Protein AF-W1Y2I9-F1 (afdb_monomer)

Nearest PDB structures (foldseek):
  1xr4-assembly1_B  TM=9.922E-01  e=1.100E-13  Salmonella enterica subsp. enterica serovar Typhimurium str. LT2
  2hj0-assembly1_B  TM=9.883E-01  e=3.260E-12  Streptococcus mutans UA159
  3huu-assembly2_C  TM=4.587E-01  e=8.176E-01  Staphylococcus haemolyticus JCSC1435
  3huu-assembly2_D  TM=5.062E-01  e=1.302E+00  Staphylococcus haemolyticus JCSC1435
  3huu-assembly1_A  TM=3.662E-01  e=9.979E-01  Staphylococcus haemolyticus JCSC1435

Sequence (123 aa):
NAKQVVMLPEELLPYPHNPASIEQDQVDLIVKVDRVGDAAKIGAGATRMTTNPRELLIARSAADVIVNSGYFKEGFSMQTGTGGASLAVTRFLEDKMRSRDIRADFALGGITATMVDLHEKGL

Structure (mmCIF, N/CA/C/O backbone):
data_AF-W1Y2I9-F1
#
_entry.id   AF-W1Y2I9-F1
#
loop_
_atom_site.group_PDB
_atom_site.id
_atom_site.type_symbol
_atom_site.label_atom_id
_atom_site.label_alt_id
_atom_site.label_comp_id
_atom_site.label_asym_id
_atom_site.label_entity_id
_atom_site.label_seq_id
_atom_site.pdbx_PDB_ins_code
_atom_site.Cartn_x
_atom_site.Cartn_y
_atom_site.Cartn_z
_atom_site.occupancy
_atom_site.B_iso_or_equiv
_atom_site.auth_seq_id
_atom_site.auth_comp_id
_atom_site.auth_asym_id
_atom_site.auth_atom_id
_atom_site.pdbx_PDB_model_num
ATOM 1 N N . ASN A 1 1 ? -3.065 3.072 -23.798 1.00 80.62 1 ASN A N 1
ATOM 2 C CA . ASN A 1 1 ? -1.921 2.139 -23.697 1.00 80.62 1 ASN A CA 1
ATOM 3 C C . ASN A 1 1 ? -0.852 2.508 -24.705 1.00 80.62 1 ASN A C 1
ATOM 5 O O . ASN A 1 1 ? -1.164 3.199 -25.673 1.00 80.62 1 ASN A O 1
ATOM 9 N N . ALA A 1 2 ? 0.397 2.134 -24.426 1.00 96.81 2 ALA A N 1
ATOM 10 C CA . ALA A 1 2 ? 1.533 2.438 -25.290 1.00 96.81 2 ALA A CA 1
ATOM 11 C C . ALA A 1 2 ? 1.395 1.737 -26.652 1.00 96.81 2 ALA A C 1
ATOM 13 O O . ALA A 1 2 ? 0.781 0.678 -26.742 1.00 96.81 2 ALA A O 1
ATOM 14 N N . LYS A 1 3 ? 1.947 2.348 -27.707 1.00 97.81 3 LYS A N 1
ATOM 15 C CA . LYS A 1 3 ? 2.023 1.736 -29.048 1.00 97.81 3 LYS A CA 1
ATOM 16 C C . LYS A 1 3 ? 3.196 0.768 -29.188 1.00 97.81 3 LYS A C 1
ATOM 18 O O . LYS A 1 3 ? 3.182 -0.053 -30.091 1.00 97.81 3 LYS A O 1
ATOM 23 N N . GLN A 1 4 ? 4.207 0.950 -28.345 1.00 98.19 4 GLN A N 1
ATOM 24 C CA . GLN A 1 4 ? 5.408 0.141 -28.280 1.00 98.19 4 GLN A CA 1
ATOM 25 C C . GLN A 1 4 ? 5.912 0.150 -26.831 1.00 98.19 4 GLN A C 1
ATOM 27 O O . GLN A 1 4 ? 5.898 1.206 -26.188 1.0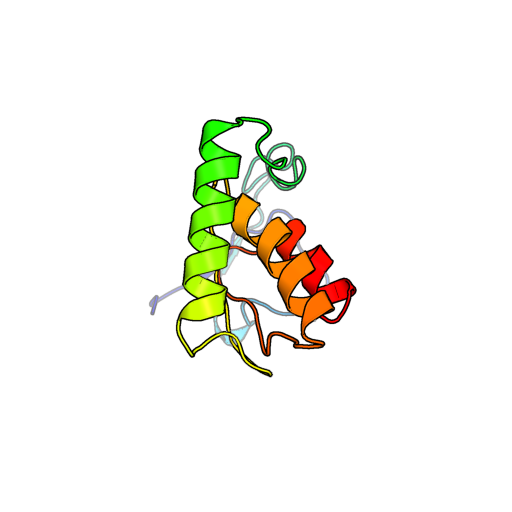0 98.19 4 GLN A O 1
ATOM 32 N N . VAL A 1 5 ? 6.348 -0.997 -26.325 1.00 98.56 5 VAL A N 1
ATOM 33 C CA . VAL A 1 5 ? 6.828 -1.206 -24.958 1.00 98.56 5 VAL A CA 1
ATOM 34 C C . VAL A 1 5 ? 8.271 -1.697 -24.994 1.00 98.56 5 VAL A C 1
ATOM 36 O O . VAL A 1 5 ? 8.588 -2.730 -25.583 1.00 98.56 5 VAL A O 1
ATOM 39 N N . VAL A 1 6 ? 9.153 -0.942 -24.340 1.00 98.31 6 VAL A N 1
ATOM 40 C CA . VAL A 1 6 ? 10.572 -1.279 -24.181 1.00 98.31 6 VAL A CA 1
ATOM 41 C C . VAL A 1 6 ? 10.838 -1.573 -22.709 1.00 98.31 6 VAL A C 1
ATOM 43 O O . VAL A 1 6 ? 10.647 -0.700 -21.864 1.00 98.31 6 VAL A O 1
ATOM 46 N N . MET A 1 7 ? 11.280 -2.791 -22.402 1.00 97.94 7 MET A N 1
ATOM 47 C CA . MET A 1 7 ? 11.648 -3.214 -21.052 1.00 97.94 7 MET A CA 1
ATOM 48 C C . MET A 1 7 ? 13.155 -3.056 -20.836 1.00 97.94 7 MET A C 1
ATOM 50 O O . MET A 1 7 ? 13.963 -3.495 -21.656 1.00 97.94 7 MET A O 1
ATOM 54 N N . LEU A 1 8 ? 13.531 -2.451 -19.709 1.00 98.12 8 LEU A N 1
ATOM 55 C CA . LEU A 1 8 ? 14.921 -2.201 -19.328 1.00 98.12 8 LEU A CA 1
ATOM 56 C C . LEU A 1 8 ? 15.259 -2.974 -18.044 1.00 98.12 8 LEU A C 1
ATOM 58 O O . LEU A 1 8 ? 15.185 -2.383 -16.971 1.00 98.12 8 LEU A O 1
ATOM 62 N N . PRO A 1 9 ? 15.544 -4.287 -18.092 1.00 96.50 9 PRO A N 1
ATOM 63 C CA . PRO A 1 9 ? 15.875 -5.043 -16.888 1.00 96.50 9 PRO A CA 1
ATOM 64 C C . PRO A 1 9 ? 17.362 -4.923 -16.508 1.00 96.50 9 PRO A C 1
ATOM 66 O O . PRO A 1 9 ? 18.226 -4.794 -17.376 1.00 96.50 9 PRO A O 1
ATOM 69 N N . GLU A 1 10 ? 17.672 -5.042 -15.212 1.00 96.88 10 GLU A N 1
ATOM 70 C CA . GLU A 1 10 ? 19.058 -5.230 -14.733 1.00 96.88 10 GLU A CA 1
ATOM 71 C C . GLU A 1 10 ? 19.555 -6.672 -14.961 1.00 96.88 10 GLU A C 1
ATOM 73 O O . GLU A 1 10 ? 20.744 -6.915 -15.175 1.00 96.88 10 GLU A O 1
ATOM 78 N N . GLU A 1 11 ? 18.641 -7.646 -14.969 1.00 95.06 11 GLU A N 1
ATOM 79 C CA . GLU A 1 11 ? 18.936 -9.075 -15.084 1.00 95.06 11 GLU A CA 1
ATOM 80 C C . GLU A 1 11 ? 18.027 -9.755 -16.119 1.00 95.06 11 GLU A C 1
ATOM 82 O O . GLU A 1 11 ? 16.845 -9.443 -16.235 1.00 95.06 11 GLU A O 1
ATOM 87 N N . LEU A 1 12 ? 18.586 -10.704 -16.876 1.00 94.75 12 LEU A N 1
ATOM 88 C CA . LEU A 1 12 ? 17.833 -11.554 -17.798 1.00 94.75 12 LEU A CA 1
ATOM 89 C C . LEU A 1 12 ? 17.766 -12.967 -17.217 1.00 94.75 12 LEU A C 1
ATOM 91 O O . LEU A 1 12 ? 18.805 -13.595 -17.015 1.00 94.75 12 LEU A O 1
ATOM 95 N N . LEU A 1 13 ? 16.551 -13.457 -16.977 1.00 94.25 13 LEU A N 1
ATOM 96 C CA . LEU A 1 13 ? 16.294 -14.797 -16.449 1.00 94.25 13 LEU A CA 1
ATOM 97 C C . LEU A 1 13 ? 15.916 -15.784 -17.571 1.00 94.25 13 LEU A C 1
ATOM 99 O O . LEU A 1 13 ? 15.480 -15.354 -18.644 1.00 94.25 13 LEU A O 1
ATOM 103 N N . PRO A 1 14 ? 16.068 -17.105 -17.352 1.00 95.75 14 PRO A N 1
ATOM 104 C CA . PRO A 1 14 ? 15.647 -18.116 -18.317 1.00 95.75 14 PRO A CA 1
ATOM 105 C C . PRO A 1 14 ? 14.148 -18.064 -18.625 1.00 95.75 14 PRO A C 1
ATOM 107 O O . PRO A 1 14 ? 13.324 -17.744 -17.769 1.00 95.75 14 PRO A O 1
ATOM 110 N N . TYR A 1 15 ? 13.795 -18.446 -19.850 1.00 96.00 15 TYR A N 1
ATOM 111 C CA . TYR A 1 15 ? 12.407 -18.595 -20.271 1.00 96.00 15 TYR A CA 1
ATOM 112 C C . TYR A 1 15 ? 11.825 -19.952 -19.822 1.00 96.00 15 TYR A C 1
ATOM 114 O O . TYR A 1 15 ? 12.507 -20.967 -19.994 1.00 96.00 15 TYR A O 1
ATOM 122 N N . PRO A 1 16 ? 10.564 -20.013 -19.346 1.00 95.06 16 PRO A N 1
ATOM 123 C CA . PRO A 1 16 ? 9.653 -18.895 -19.072 1.00 95.06 16 PRO A CA 1
ATOM 124 C C . PRO A 1 16 ? 9.860 -18.285 -17.673 1.00 95.06 16 PRO A C 1
ATOM 126 O O . PRO A 1 16 ? 10.065 -19.005 -16.695 1.00 95.06 16 PRO A O 1
ATOM 129 N N . HIS A 1 17 ? 9.739 -16.958 -17.561 1.00 93.31 17 HIS A N 1
ATOM 130 C CA . HIS A 1 17 ? 9.757 -16.266 -16.269 1.00 93.31 17 HIS A CA 1
ATOM 131 C C . HIS A 1 17 ? 8.355 -16.243 -15.639 1.00 93.31 17 HIS A C 1
ATOM 133 O O . HIS A 1 17 ? 7.387 -15.873 -16.301 1.00 93.31 17 HIS A O 1
ATOM 139 N N . ASN A 1 18 ? 8.247 -16.635 -14.365 1.00 93.19 18 ASN A N 1
ATOM 140 C CA . ASN A 1 18 ? 6.994 -16.666 -13.611 1.00 93.19 18 ASN A CA 1
ATOM 141 C C . ASN A 1 18 ? 7.246 -16.300 -12.133 1.00 93.19 18 ASN A C 1
ATOM 143 O O . ASN A 1 18 ? 8.182 -16.853 -11.547 1.00 93.19 18 ASN A O 1
ATOM 147 N N . PRO A 1 19 ? 6.419 -15.444 -11.501 1.00 94.81 19 PRO A N 1
ATOM 148 C CA . PRO A 1 19 ? 5.253 -14.738 -12.055 1.00 94.81 19 PRO A CA 1
ATOM 149 C C . PRO A 1 19 ? 5.619 -13.625 -13.049 1.00 94.81 19 PRO A C 1
ATOM 151 O O . PRO A 1 19 ? 6.616 -12.931 -12.869 1.00 94.81 19 PRO A O 1
ATOM 154 N N . ALA A 1 20 ? 4.796 -13.440 -14.087 1.00 95.56 20 ALA A N 1
ATOM 155 C CA . ALA A 1 20 ? 4.978 -12.397 -15.098 1.00 95.56 20 ALA A CA 1
ATOM 156 C C . ALA A 1 20 ? 4.073 -11.185 -14.812 1.00 95.56 20 ALA A C 1
ATOM 158 O O . ALA A 1 20 ? 2.905 -11.172 -15.185 1.00 95.56 20 ALA A O 1
ATOM 159 N N . SER A 1 21 ? 4.613 -10.152 -14.153 1.00 96.88 21 SER A N 1
ATOM 160 C CA . SER A 1 21 ? 3.872 -8.900 -13.893 1.00 96.88 21 SER A CA 1
ATOM 161 C C . SER A 1 21 ? 3.614 -8.069 -15.157 1.00 96.88 21 SER A C 1
ATOM 163 O O . SER A 1 21 ? 2.684 -7.268 -15.189 1.00 96.88 21 SER A O 1
ATOM 165 N N . ILE A 1 22 ? 4.471 -8.223 -16.171 1.00 96.75 22 ILE A N 1
ATOM 166 C CA . ILE A 1 22 ? 4.301 -7.697 -17.530 1.00 96.75 22 ILE A CA 1
ATOM 167 C C . ILE A 1 22 ? 4.488 -8.898 -18.457 1.00 96.75 22 ILE A C 1
ATOM 169 O O . ILE A 1 22 ? 5.541 -9.539 -18.418 1.00 96.75 22 ILE A O 1
ATOM 173 N N . GLU A 1 23 ? 3.460 -9.233 -19.230 1.00 96.50 23 GLU A N 1
ATOM 174 C CA . GLU A 1 23 ? 3.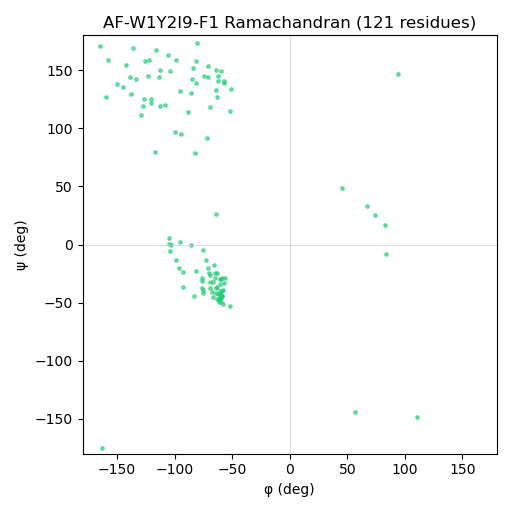417 -10.462 -20.024 1.00 96.50 23 GLU A CA 1
ATOM 175 C C . GLU A 1 23 ? 4.188 -10.332 -21.349 1.00 96.50 23 GLU A C 1
ATOM 177 O O . GLU A 1 23 ? 4.434 -9.236 -21.858 1.00 96.50 23 GLU A O 1
ATOM 182 N N . GLN A 1 24 ? 4.600 -11.472 -21.914 1.00 96.75 24 GLN A N 1
ATOM 183 C CA . GLN A 1 24 ? 5.444 -11.522 -23.117 1.00 96.75 24 GLN A CA 1
ATOM 184 C C . GLN A 1 24 ? 4.782 -10.914 -24.367 1.00 96.75 24 GLN A C 1
ATOM 186 O O . GLN A 1 24 ? 5.480 -10.487 -25.279 1.00 96.75 24 GLN A O 1
ATOM 191 N N . ASP A 1 25 ? 3.451 -10.882 -24.423 1.00 97.19 25 ASP A N 1
ATOM 192 C CA . ASP A 1 25 ? 2.654 -10.310 -25.513 1.00 97.19 25 ASP A CA 1
ATOM 193 C C . ASP A 1 25 ? 2.425 -8.794 -25.357 1.00 97.19 25 ASP A C 1
ATOM 195 O O . ASP A 1 25 ? 1.813 -8.163 -26.219 1.00 97.19 25 ASP A O 1
ATOM 199 N N . GLN A 1 26 ? 2.951 -8.196 -24.282 1.00 97.81 26 GLN A N 1
ATOM 200 C CA . GLN A 1 26 ? 2.898 -6.760 -24.009 1.00 97.81 26 GLN A CA 1
ATOM 201 C C . GLN A 1 26 ? 4.227 -6.041 -24.277 1.00 97.81 26 GLN A C 1
ATOM 203 O O . GLN A 1 26 ? 4.272 -4.823 -24.121 1.00 97.81 26 GLN A O 1
ATOM 208 N N . VAL A 1 27 ? 5.308 -6.755 -24.617 1.00 97.88 27 VAL A N 1
ATOM 209 C CA . VAL A 1 27 ? 6.675 -6.210 -24.720 1.00 97.88 27 VAL A CA 1
ATOM 210 C C . VAL A 1 27 ? 7.231 -6.386 -26.133 1.00 97.88 27 VAL A C 1
ATOM 212 O O . VAL A 1 27 ? 7.319 -7.504 -26.628 1.00 97.88 27 VAL A O 1
ATOM 215 N N . ASP A 1 28 ? 7.683 -5.294 -26.757 1.00 98.50 28 ASP A N 1
ATOM 216 C CA . ASP A 1 28 ? 8.266 -5.323 -28.107 1.00 98.50 28 ASP A CA 1
ATOM 217 C C . ASP A 1 28 ? 9.793 -5.472 -28.093 1.00 98.50 28 ASP A C 1
ATOM 219 O O . ASP A 1 28 ? 10.369 -6.114 -28.969 1.00 98.50 28 ASP A O 1
ATOM 223 N N . LEU A 1 29 ? 10.473 -4.846 -27.123 1.00 98.38 29 LEU A N 1
ATOM 224 C CA . LEU A 1 29 ? 11.937 -4.822 -27.026 1.00 98.38 29 LEU A CA 1
ATOM 225 C C . LEU A 1 29 ? 12.401 -4.995 -25.576 1.00 98.38 29 LEU A C 1
ATOM 227 O O . LEU A 1 29 ? 11.804 -4.436 -24.657 1.00 98.38 29 LEU A O 1
ATOM 231 N N . ILE A 1 30 ? 13.519 -5.699 -25.383 1.00 97.94 30 ILE A N 1
ATOM 232 C CA . ILE A 1 30 ? 14.178 -5.875 -24.083 1.00 97.94 30 ILE A CA 1
ATOM 233 C C . ILE A 1 30 ? 15.641 -5.449 -24.219 1.00 97.94 30 ILE A C 1
ATOM 235 O O . ILE A 1 30 ? 16.360 -5.965 -25.075 1.00 97.94 30 ILE A O 1
ATOM 239 N N . VAL A 1 31 ? 16.095 -4.522 -23.373 1.00 98.19 31 VAL A N 1
ATOM 240 C CA . VAL A 1 31 ? 17.485 -4.041 -23.359 1.00 98.19 31 VAL A CA 1
ATOM 241 C C . VAL A 1 31 ? 18.029 -4.114 -21.941 1.00 98.19 31 VAL A C 1
ATOM 243 O O . VAL A 1 31 ? 17.601 -3.359 -21.072 1.00 98.19 31 VAL A O 1
ATOM 246 N N . LYS A 1 32 ? 18.988 -5.013 -21.704 1.00 97.88 32 LYS A N 1
ATOM 247 C CA . LYS A 1 32 ? 19.654 -5.120 -20.402 1.00 97.88 32 LYS A CA 1
ATOM 248 C C . LYS A 1 32 ? 20.442 -3.839 -20.104 1.00 97.88 32 LYS A C 1
ATOM 250 O O . LYS A 1 32 ? 21.198 -3.375 -20.957 1.00 97.88 32 LYS A O 1
ATOM 255 N N .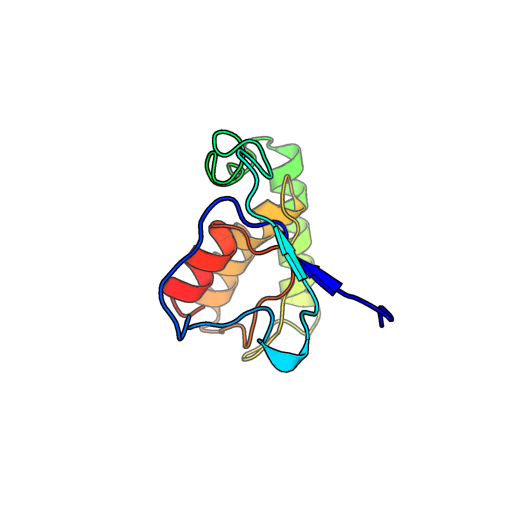 VAL A 1 33 ? 20.290 -3.307 -18.896 1.00 98.06 33 VAL A N 1
ATOM 256 C CA . VAL A 1 33 ? 21.036 -2.144 -18.389 1.00 98.06 33 VAL A CA 1
ATOM 257 C C . VAL A 1 33 ? 21.784 -2.508 -17.109 1.00 98.06 33 VAL A C 1
ATOM 259 O O . VAL A 1 33 ? 21.416 -3.460 -16.433 1.00 98.06 33 VAL A O 1
ATOM 262 N N . ASP A 1 34 ? 22.821 -1.750 -16.751 1.00 96.62 34 ASP A N 1
ATOM 263 C CA . ASP A 1 34 ? 23.595 -2.034 -15.531 1.00 96.62 34 ASP A CA 1
ATOM 264 C C . ASP A 1 34 ? 22.798 -1.759 -14.249 1.00 96.62 34 ASP A C 1
ATOM 266 O O . ASP A 1 34 ? 23.023 -2.402 -13.227 1.00 96.62 34 ASP A O 1
ATOM 270 N N . ARG A 1 35 ? 21.903 -0.760 -14.285 1.00 95.38 35 ARG A N 1
ATOM 271 C CA . ARG A 1 35 ? 21.133 -0.315 -13.121 1.00 95.38 35 ARG A CA 1
ATOM 272 C C . ARG A 1 35 ? 19.876 0.462 -13.525 1.00 95.38 35 ARG A C 1
ATOM 274 O O . ARG A 1 35 ? 19.980 1.468 -14.226 1.00 95.38 35 ARG A O 1
ATOM 281 N N . VAL A 1 36 ? 18.710 0.057 -13.029 1.00 95.56 36 VAL A N 1
ATOM 282 C CA . VAL A 1 36 ? 17.421 0.761 -13.145 1.00 95.56 36 VAL A CA 1
ATOM 283 C C . VAL A 1 36 ? 17.154 1.690 -11.962 1.00 95.56 36 VAL A C 1
ATOM 285 O O . VAL A 1 36 ? 16.404 2.654 -12.100 1.00 95.56 36 VAL A O 1
ATOM 288 N N . GLY A 1 37 ? 17.771 1.440 -10.801 1.00 93.56 37 GLY A N 1
ATOM 289 C CA . GLY A 1 37 ? 17.543 2.236 -9.593 1.00 93.56 37 GLY A CA 1
ATOM 290 C C . GLY A 1 37 ? 18.606 2.070 -8.507 1.00 93.56 37 GLY A C 1
ATOM 291 O O . GLY A 1 37 ? 19.623 1.417 -8.687 1.00 93.56 37 GLY A O 1
ATOM 292 N N . ASP A 1 38 ? 18.397 2.697 -7.351 1.00 92.00 38 ASP A N 1
ATOM 293 C CA . ASP A 1 38 ? 19.297 2.557 -6.200 1.00 92.00 38 ASP A CA 1
ATOM 294 C C . ASP A 1 38 ? 18.787 1.455 -5.263 1.00 92.00 38 ASP A C 1
ATOM 296 O O . ASP A 1 38 ? 17.942 1.707 -4.401 1.00 92.00 38 ASP A O 1
ATOM 300 N N . ALA A 1 39 ? 19.302 0.234 -5.433 1.00 87.69 39 ALA A N 1
ATOM 301 C CA . ALA A 1 39 ? 18.907 -0.926 -4.634 1.00 87.69 39 ALA A CA 1
ATOM 302 C C . ALA A 1 39 ? 19.083 -0.706 -3.120 1.00 87.69 39 ALA A C 1
ATOM 304 O O . ALA A 1 39 ? 18.309 -1.244 -2.340 1.00 87.69 39 ALA A O 1
ATOM 305 N N . ALA A 1 40 ? 20.029 0.137 -2.683 1.00 88.25 40 ALA A N 1
ATOM 306 C CA . ALA A 1 40 ? 20.222 0.424 -1.260 1.00 88.25 40 ALA A CA 1
ATOM 307 C C . ALA A 1 40 ? 19.092 1.282 -0.660 1.00 88.25 40 ALA A C 1
ATOM 309 O O . ALA A 1 40 ? 18.912 1.299 0.557 1.00 88.25 40 ALA A O 1
ATOM 310 N N . LYS A 1 41 ? 18.327 2.000 -1.495 1.00 87.00 41 LYS A N 1
ATOM 311 C CA . LYS A 1 41 ? 17.154 2.791 -1.081 1.00 87.00 41 LYS A CA 1
ATOM 312 C C . LYS A 1 41 ? 15.837 2.038 -1.254 1.00 87.00 41 LYS A C 1
ATOM 314 O O . LYS A 1 41 ? 14.845 2.403 -0.625 1.00 87.00 41 LYS A O 1
ATOM 319 N N . ILE A 1 42 ? 15.816 0.999 -2.085 1.00 84.00 42 ILE A N 1
ATOM 320 C CA . ILE A 1 42 ? 14.655 0.136 -2.298 1.00 84.00 42 ILE A CA 1
ATOM 321 C C . ILE A 1 42 ? 14.697 -0.992 -1.266 1.00 84.00 42 ILE A C 1
ATOM 323 O O . ILE A 1 42 ? 15.599 -1.817 -1.261 1.00 84.00 42 ILE A O 1
ATOM 327 N N . GLY A 1 43 ? 13.728 -1.010 -0.350 1.00 65.38 43 GLY A N 1
ATOM 328 C CA . GLY A 1 43 ? 13.713 -1.983 0.746 1.00 65.38 43 GLY A CA 1
ATOM 329 C C . GLY A 1 43 ? 14.581 -1.596 1.949 1.00 65.38 43 GLY A C 1
ATOM 330 O O . GLY A 1 43 ? 14.829 -2.448 2.797 1.00 65.38 43 GLY A O 1
ATOM 331 N N . ALA A 1 44 ? 14.983 -0.322 2.075 1.00 62.06 44 ALA A N 1
ATOM 332 C CA . ALA A 1 44 ? 15.777 0.239 3.184 1.00 62.06 44 ALA A CA 1
ATOM 333 C C . ALA A 1 44 ? 15.089 0.212 4.578 1.00 62.06 44 ALA A C 1
ATOM 335 O O . ALA A 1 44 ? 15.402 1.007 5.464 1.00 62.06 44 ALA A O 1
ATOM 336 N N . GLY A 1 45 ? 14.164 -0.721 4.797 1.00 62.69 45 GLY A N 1
ATOM 337 C CA . GLY A 1 45 ? 13.371 -0.878 6.004 1.00 62.69 45 GLY A CA 1
ATOM 338 C C . GLY A 1 45 ? 12.024 -0.174 5.903 1.00 62.69 45 GLY A C 1
ATOM 339 O O . GLY A 1 45 ? 11.873 0.867 5.265 1.00 62.69 45 GLY A O 1
ATOM 340 N N . ALA A 1 46 ? 11.021 -0.762 6.550 1.00 65.94 46 ALA A N 1
ATOM 341 C CA . ALA A 1 46 ? 9.713 -0.145 6.672 1.00 65.94 46 ALA A CA 1
ATOM 342 C C . ALA A 1 46 ? 9.826 1.228 7.343 1.00 65.94 46 ALA A C 1
ATOM 344 O O . ALA A 1 46 ? 10.573 1.391 8.316 1.00 65.94 46 ALA A O 1
ATOM 345 N N . THR A 1 47 ? 9.048 2.202 6.865 1.00 70.06 47 THR A N 1
ATOM 346 C CA . THR A 1 47 ? 8.869 3.473 7.567 1.00 70.06 47 THR A CA 1
ATOM 347 C C . THR A 1 47 ? 8.459 3.172 9.003 1.00 70.06 47 THR A C 1
ATOM 349 O O . THR A 1 47 ? 7.411 2.571 9.252 1.00 70.06 47 THR A O 1
ATOM 352 N N . ARG A 1 48 ? 9.325 3.534 9.956 1.00 76.56 48 ARG A N 1
ATOM 353 C CA . ARG A 1 48 ? 9.068 3.282 11.373 1.00 76.56 48 ARG A CA 1
ATOM 354 C C . ARG A 1 48 ? 7.819 4.034 11.800 1.00 76.56 48 ARG A C 1
ATOM 356 O O . ARG A 1 48 ? 7.564 5.153 11.352 1.00 76.56 48 ARG A O 1
ATOM 363 N N . MET A 1 49 ? 7.075 3.418 12.710 1.00 85.69 49 MET A N 1
ATOM 364 C CA . MET A 1 49 ? 5.938 4.070 13.332 1.00 85.69 49 MET A CA 1
ATOM 365 C C . MET A 1 49 ? 6.384 5.365 14.008 1.00 85.69 49 MET A C 1
ATOM 367 O O . MET A 1 49 ? 7.436 5.411 14.650 1.00 85.69 49 MET A O 1
ATOM 371 N N . THR A 1 50 ? 5.578 6.413 13.871 1.00 90.75 50 THR A N 1
ATOM 372 C CA . THR A 1 50 ? 5.861 7.685 14.533 1.00 90.75 50 THR A CA 1
ATOM 373 C C . THR A 1 50 ? 5.865 7.535 16.053 1.00 90.75 50 THR A C 1
ATOM 375 O O . THR A 1 50 ? 5.039 6.827 16.634 1.00 90.75 50 THR A O 1
ATOM 378 N N . THR A 1 51 ? 6.795 8.227 16.705 1.00 93.25 51 THR A N 1
ATOM 379 C CA . THR A 1 51 ? 6.848 8.390 18.165 1.00 93.25 51 THR A CA 1
ATOM 380 C C . THR A 1 51 ? 6.361 9.771 18.601 1.00 93.25 51 THR A C 1
ATOM 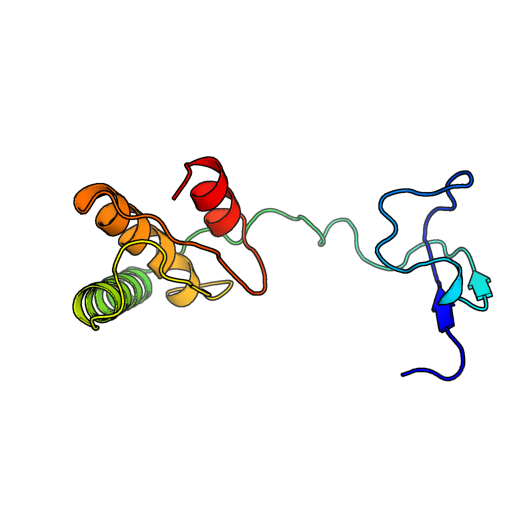382 O O . THR A 1 51 ? 6.324 10.062 19.795 1.00 93.25 51 THR A O 1
ATOM 385 N N . ASN A 1 52 ? 5.970 10.632 17.652 1.00 96.50 52 ASN A N 1
ATOM 386 C CA . ASN A 1 52 ? 5.494 11.974 17.947 1.00 96.50 52 ASN A CA 1
ATOM 387 C C . ASN A 1 52 ? 4.124 11.898 18.651 1.00 96.50 52 ASN A C 1
ATOM 389 O O . ASN A 1 52 ? 3.153 11.440 18.040 1.00 96.50 52 ASN A O 1
ATOM 393 N N . PRO A 1 53 ? 3.994 12.387 19.900 1.00 96.94 53 PRO A N 1
ATOM 394 C CA . PRO A 1 53 ? 2.743 12.294 20.651 1.00 96.94 53 PRO A CA 1
ATOM 395 C C . PRO A 1 53 ? 1.575 13.006 19.957 1.00 96.94 53 PRO A C 1
ATOM 397 O O . PRO A 1 53 ? 0.434 12.562 20.075 1.00 96.94 53 PRO A O 1
ATOM 400 N N . ARG A 1 54 ? 1.840 14.065 19.180 1.00 97.94 54 ARG A N 1
ATOM 401 C CA . ARG A 1 54 ? 0.810 14.763 18.399 1.00 97.94 54 ARG A CA 1
ATOM 402 C C . ARG A 1 54 ? 0.246 13.877 17.292 1.00 97.94 54 ARG A C 1
ATOM 404 O O . ARG A 1 54 ? -0.965 13.827 17.107 1.00 97.94 54 ARG A O 1
ATOM 411 N N . GLU A 1 55 ? 1.107 13.182 16.558 1.00 97.56 55 GLU A N 1
ATOM 412 C CA . GLU A 1 55 ? 0.670 12.296 15.476 1.00 97.56 55 GLU A CA 1
ATOM 413 C C . GLU A 1 55 ? -0.048 11.065 16.020 1.00 97.56 55 GLU A C 1
ATOM 415 O O . GLU A 1 55 ? -1.056 10.650 15.458 1.00 97.56 55 GLU A O 1
ATOM 420 N N . LEU A 1 56 ? 0.415 10.528 17.151 1.00 97.88 56 LEU A N 1
ATOM 421 C CA . LEU A 1 56 ? -0.255 9.428 17.840 1.00 97.88 56 LEU A CA 1
ATOM 422 C C . LEU A 1 56 ? -1.643 9.826 18.356 1.00 97.88 56 LEU A C 1
ATOM 424 O O . LEU A 1 56 ? -2.569 9.021 18.282 1.00 97.88 56 LEU A O 1
ATOM 428 N N . LEU A 1 57 ? -1.810 11.061 18.841 1.00 98.25 57 LEU A N 1
ATOM 429 C CA . LEU A 1 57 ? -3.121 11.590 19.218 1.00 98.25 57 LEU A CA 1
ATOM 430 C C . LEU A 1 57 ? -4.053 11.674 18.003 1.00 98.25 57 LEU A C 1
ATOM 432 O O . LEU A 1 57 ? -5.182 11.201 18.073 1.00 98.25 57 LEU A O 1
ATOM 436 N N . ILE A 1 58 ? -3.572 12.219 16.880 1.00 98.44 58 ILE A N 1
ATOM 437 C CA . ILE A 1 58 ? -4.351 12.302 15.634 1.00 98.44 58 ILE A CA 1
ATOM 438 C C . ILE A 1 58 ? -4.737 10.901 15.142 1.00 98.44 58 ILE A C 1
ATOM 440 O O . ILE A 1 58 ? -5.895 10.673 14.806 1.00 98.44 58 ILE A O 1
ATOM 444 N N . ALA A 1 59 ? -3.793 9.959 15.132 1.00 98.25 59 ALA A N 1
ATOM 445 C CA . ALA A 1 59 ? -4.021 8.581 14.709 1.00 98.25 59 ALA A CA 1
ATOM 446 C C . ALA A 1 59 ? -5.074 7.872 15.571 1.00 98.25 59 ALA A C 1
ATOM 448 O O . ALA A 1 59 ? -5.958 7.207 15.035 1.00 98.25 59 ALA A O 1
ATOM 449 N N . ARG A 1 60 ? -5.023 8.055 16.897 1.00 98.25 60 ARG A N 1
ATOM 450 C CA . ARG A 1 60 ? -6.033 7.518 17.817 1.00 98.25 60 ARG A CA 1
ATOM 451 C C . ARG A 1 60 ? -7.415 8.096 17.521 1.00 98.25 60 ARG A C 1
ATOM 453 O O . ARG A 1 60 ? -8.359 7.333 17.348 1.00 98.25 60 ARG A O 1
ATOM 460 N N . SER A 1 61 ? -7.518 9.419 17.396 1.00 98.50 61 SER A N 1
ATOM 461 C CA . SER A 1 61 ? -8.786 10.079 17.075 1.00 98.50 61 SER A CA 1
ATOM 462 C C . SER A 1 61 ? -9.343 9.627 15.722 1.00 98.50 61 SER A C 1
ATOM 464 O O . SER A 1 61 ? -10.542 9.395 15.598 1.00 98.50 61 SER A O 1
ATOM 466 N N . ALA A 1 62 ? -8.488 9.454 14.709 1.00 98.50 62 ALA A N 1
ATOM 467 C CA . ALA A 1 62 ? -8.897 8.943 13.403 1.00 98.50 62 ALA A CA 1
ATOM 468 C C . ALA A 1 62 ? -9.421 7.499 13.487 1.00 98.50 62 ALA A C 1
ATOM 470 O O . ALA A 1 62 ? -10.446 7.186 12.883 1.00 98.50 62 ALA A O 1
ATOM 471 N N . ALA A 1 63 ? -8.769 6.636 14.271 1.00 98.38 63 ALA A N 1
ATOM 472 C CA . ALA A 1 63 ? -9.254 5.280 14.511 1.00 98.38 63 ALA A CA 1
ATOM 473 C C . ALA A 1 63 ? -10.622 5.289 15.208 1.00 98.38 63 ALA A C 1
ATOM 475 O O . ALA A 1 63 ? -11.517 4.559 14.792 1.00 98.38 63 ALA A O 1
ATOM 476 N N . ASP A 1 64 ? -10.828 6.154 16.204 1.00 98.44 64 ASP A N 1
ATOM 477 C CA . ASP A 1 64 ? -12.126 6.278 16.876 1.00 98.44 64 ASP A CA 1
ATOM 478 C C . ASP A 1 64 ? -13.230 6.753 15.915 1.00 98.44 64 ASP A C 1
ATOM 480 O O . ASP A 1 64 ? -14.353 6.250 15.981 1.00 98.44 64 ASP A O 1
ATOM 484 N N . VAL A 1 65 ? -12.926 7.650 14.971 1.00 98.62 65 VAL A N 1
ATOM 485 C CA . VAL A 1 65 ? -13.871 8.033 13.906 1.00 98.62 65 VAL A CA 1
ATOM 486 C C . VAL A 1 65 ? -14.234 6.828 13.036 1.00 98.62 65 VAL A C 1
ATOM 488 O O . VAL A 1 65 ? -15.416 6.576 12.815 1.00 98.62 65 VAL A O 1
ATOM 491 N N . ILE A 1 66 ? -13.248 6.049 12.580 1.00 98.38 66 ILE A N 1
ATOM 492 C CA . ILE A 1 66 ? -13.481 4.852 11.750 1.00 98.38 66 ILE A CA 1
ATOM 493 C C . ILE A 1 66 ? -14.361 3.848 12.501 1.00 98.38 66 ILE A C 1
ATOM 495 O O . ILE A 1 66 ? -15.386 3.407 11.982 1.00 98.38 66 ILE A O 1
ATOM 499 N N . VAL A 1 67 ? -14.013 3.551 13.752 1.00 98.06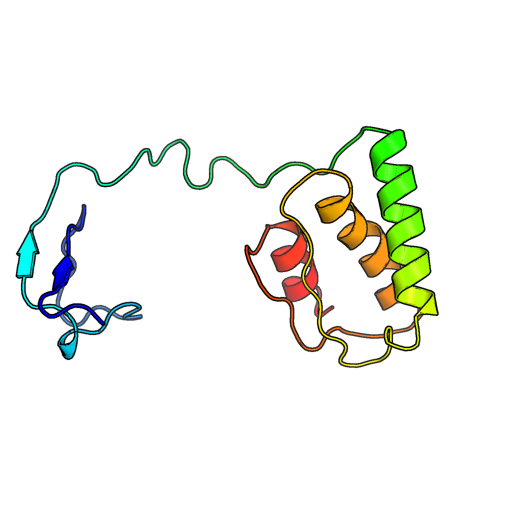 67 VAL A N 1
ATOM 500 C CA . VAL A 1 67 ? -14.690 2.579 14.623 1.00 98.06 67 VAL A CA 1
ATOM 501 C C . VAL A 1 67 ? -16.164 2.925 14.876 1.00 98.06 67 VAL A C 1
ATOM 503 O O . VAL A 1 67 ? -16.982 2.020 15.071 1.00 98.06 67 VAL A O 1
ATOM 506 N N . ASN A 1 68 ? -16.502 4.218 14.864 1.00 98.25 68 ASN A N 1
ATOM 507 C CA . ASN A 1 68 ? -17.855 4.735 15.089 1.00 98.25 68 ASN A CA 1
ATOM 508 C C . ASN A 1 68 ? -18.556 5.210 13.803 1.00 98.25 68 ASN A C 1
ATOM 510 O O . ASN A 1 68 ? -19.663 5.734 13.867 1.00 98.25 68 ASN A O 1
ATOM 514 N N . SER A 1 69 ? -17.950 5.010 12.631 1.00 98.06 69 SER A N 1
ATOM 515 C CA . SER A 1 69 ? -18.486 5.481 11.344 1.00 98.06 69 SER A CA 1
ATOM 516 C C . SER A 1 69 ? -19.709 4.705 10.835 1.00 98.06 69 SER A C 1
ATOM 518 O O . SER A 1 69 ? -20.345 5.124 9.873 1.00 98.06 69 SER A O 1
ATOM 520 N N . GLY A 1 70 ? -20.005 3.543 11.428 1.00 97.44 70 GLY A N 1
ATOM 521 C CA . GLY A 1 70 ? -20.963 2.566 10.898 1.00 97.44 70 GLY A CA 1
ATOM 522 C C . GLY A 1 70 ? -20.377 1.611 9.845 1.00 97.44 70 GLY A C 1
ATOM 523 O O . GLY A 1 70 ? -21.035 0.634 9.488 1.00 97.44 70 GLY A O 1
ATOM 524 N N . TYR A 1 71 ? -19.137 1.836 9.390 1.00 98.38 71 TYR A N 1
ATOM 525 C CA . TYR A 1 71 ? -18.448 0.974 8.416 1.00 98.38 71 TYR A CA 1
ATOM 526 C C . TYR A 1 71 ? -17.467 -0.023 9.042 1.00 98.38 71 TYR A C 1
ATOM 528 O O . TYR A 1 71 ? -17.052 -0.961 8.370 1.00 98.38 71 TYR A O 1
ATOM 536 N N . PHE A 1 72 ? -17.109 0.141 10.318 1.00 98.31 72 PHE A N 1
ATOM 537 C CA . PHE A 1 72 ? -16.187 -0.756 11.022 1.00 98.31 72 PHE A CA 1
ATOM 538 C C . PHE A 1 72 ? -16.914 -2.002 11.549 1.00 98.31 72 PHE A C 1
ATOM 540 O O . PHE A 1 72 ? -17.290 -2.089 12.722 1.00 98.31 72 PHE A O 1
ATOM 547 N N . LYS A 1 73 ? -17.155 -2.931 10.625 1.00 98.06 73 LYS A N 1
ATOM 548 C CA . LYS A 1 73 ? -17.852 -4.212 10.787 1.00 98.06 73 LYS A CA 1
ATOM 549 C C . LYS A 1 73 ? -17.070 -5.310 10.060 1.00 98.06 73 LYS A C 1
ATOM 551 O O . LYS A 1 73 ? -16.165 -4.988 9.299 1.00 98.06 73 LYS A O 1
ATOM 556 N N . GLU A 1 74 ? -17.430 -6.572 10.277 1.00 98.50 74 GLU A N 1
ATOM 557 C CA . GLU A 1 74 ? -16.791 -7.707 9.597 1.00 98.50 74 GLU A CA 1
ATOM 558 C C . GLU A 1 74 ? -16.749 -7.519 8.074 1.00 98.50 74 GLU A C 1
ATOM 560 O O . GLU A 1 74 ? -17.749 -7.121 7.467 1.00 98.50 74 GLU A O 1
ATOM 565 N N . GLY A 1 75 ? -15.586 -7.794 7.478 1.00 98.31 75 GLY A N 1
ATOM 566 C CA . GLY A 1 75 ? -15.361 -7.694 6.038 1.00 98.31 75 GLY A CA 1
ATOM 567 C C . GLY A 1 75 ? -15.250 -6.259 5.517 1.00 98.31 75 GLY A C 1
ATOM 568 O O . GLY A 1 75 ? -15.572 -5.992 4.360 1.00 98.31 75 GLY A O 1
ATOM 569 N N . PHE A 1 76 ? -14.850 -5.294 6.350 1.00 98.50 76 PHE A N 1
ATOM 570 C CA . PHE A 1 76 ? -14.585 -3.934 5.870 1.00 98.50 76 PHE A CA 1
ATOM 571 C C . PHE A 1 76 ? -13.301 -3.877 5.029 1.00 98.50 76 PHE A C 1
ATOM 573 O O . PHE A 1 76 ? -12.382 -4.663 5.221 1.00 98.50 76 PHE A O 1
ATOM 580 N N . SER A 1 77 ? -13.199 -2.914 4.118 1.00 98.25 77 SER A N 1
ATOM 581 C CA . SER A 1 77 ? -11.967 -2.649 3.364 1.00 98.25 77 SER A CA 1
ATOM 582 C C . SER A 1 77 ? -11.259 -1.407 3.891 1.00 98.25 77 SER A C 1
ATOM 584 O O . SER A 1 77 ? -11.928 -0.450 4.297 1.00 98.25 77 SER A O 1
ATOM 586 N N . MET A 1 78 ? -9.927 -1.353 3.812 1.00 97.38 78 MET A N 1
ATOM 587 C CA . MET A 1 78 ? -9.180 -0.164 4.236 1.00 97.38 78 MET A CA 1
ATOM 588 C C . MET A 1 78 ? -7.974 0.181 3.364 1.00 97.38 78 MET A C 1
ATOM 590 O O . MET A 1 78 ? -7.344 -0.660 2.734 1.00 97.38 78 MET A O 1
ATOM 594 N N . GLN A 1 79 ? -7.617 1.460 3.374 1.00 97.94 79 GLN A N 1
ATOM 595 C CA . GLN A 1 79 ? -6.345 1.960 2.869 1.00 97.94 79 GLN A CA 1
ATOM 596 C C . GLN A 1 79 ? -5.829 3.001 3.858 1.00 97.94 79 GLN A C 1
ATOM 598 O O . GLN A 1 79 ? -6.551 3.923 4.240 1.00 97.94 79 GLN A O 1
ATOM 603 N N . THR A 1 80 ? -4.574 2.856 4.268 1.00 96.31 80 THR A N 1
ATOM 604 C CA . THR A 1 80 ? -3.894 3.794 5.168 1.00 96.31 80 THR A CA 1
ATOM 605 C C . THR A 1 80 ? -2.726 4.460 4.455 1.00 96.31 80 THR A C 1
ATOM 607 O O . THR A 1 80 ? -2.335 4.057 3.359 1.00 96.31 80 THR A O 1
ATOM 610 N N . GLY A 1 81 ? -2.181 5.520 5.049 1.00 94.81 81 GLY A N 1
ATOM 611 C CA . GLY A 1 81 ? -1.027 6.201 4.469 1.00 94.81 81 GLY A CA 1
ATOM 612 C C . GLY A 1 81 ? 0.288 5.481 4.766 1.00 94.81 81 GLY A C 1
ATOM 613 O O . GLY A 1 81 ? 0.344 4.531 5.545 1.00 94.81 81 GLY A O 1
ATOM 614 N N . THR A 1 82 ? 1.367 5.966 4.155 1.00 92.81 82 THR A N 1
ATOM 615 C CA . THR A 1 82 ? 2.710 5.372 4.249 1.00 92.81 82 THR A CA 1
ATOM 616 C C . THR A 1 82 ? 3.599 6.018 5.320 1.00 92.81 82 THR A C 1
ATOM 618 O O . THR A 1 82 ? 4.749 5.620 5.484 1.00 92.81 82 THR A O 1
ATOM 621 N N . GLY A 1 83 ? 3.085 6.993 6.084 1.00 92.81 83 GLY A N 1
ATOM 622 C CA . GLY A 1 83 ? 3.829 7.638 7.169 1.00 92.81 83 GLY A CA 1
ATOM 623 C C . GLY A 1 83 ? 2.980 8.459 8.147 1.00 92.81 83 GLY A C 1
ATOM 624 O O . GLY A 1 83 ? 1.785 8.698 7.941 1.00 92.81 83 GLY A O 1
ATOM 625 N N . GLY A 1 84 ? 3.618 8.893 9.237 1.00 94.62 84 GLY A N 1
ATOM 626 C CA . GLY A 1 84 ? 3.026 9.751 10.267 1.00 94.62 84 GLY A CA 1
ATOM 627 C C . GLY A 1 84 ? 1.751 9.179 10.895 1.00 94.62 84 GLY A C 1
ATOM 628 O O . GLY A 1 84 ? 1.599 7.964 11.045 1.00 94.62 84 GLY A O 1
ATOM 629 N N . ALA A 1 85 ? 0.797 10.054 11.224 1.00 96.69 85 ALA A N 1
ATOM 630 C CA . ALA A 1 85 ? -0.489 9.656 11.807 1.00 96.69 85 ALA A CA 1
ATOM 631 C C . ALA A 1 85 ? -1.305 8.722 10.890 1.00 96.69 85 ALA A C 1
ATOM 633 O O . ALA A 1 85 ? -1.993 7.825 11.371 1.00 96.69 85 ALA A O 1
ATOM 634 N N . SER A 1 86 ? -1.200 8.911 9.570 1.00 96.06 86 SER A N 1
ATOM 635 C CA . SER A 1 86 ? -1.937 8.116 8.581 1.00 96.06 86 SER A CA 1
ATOM 636 C C . SER A 1 86 ? -1.458 6.668 8.476 1.00 96.06 86 SER A C 1
ATOM 638 O O . SER A 1 86 ? -2.245 5.819 8.079 1.00 96.06 86 SER A O 1
ATOM 640 N N . LEU A 1 87 ? -0.205 6.388 8.853 1.00 96.00 87 LEU A N 1
ATOM 641 C CA . LEU A 1 87 ? 0.309 5.033 9.061 1.00 96.00 87 LEU A CA 1
ATOM 642 C C . LEU A 1 87 ? -0.048 4.541 10.467 1.00 96.00 87 LEU A C 1
ATOM 644 O O . LEU A 1 87 ? -0.541 3.435 10.622 1.00 96.00 87 LEU A O 1
ATOM 648 N N . ALA A 1 88 ? 0.131 5.381 11.491 1.00 96.12 88 ALA A N 1
ATOM 649 C CA . ALA A 1 88 ? -0.085 4.997 12.889 1.00 96.12 88 ALA A CA 1
ATOM 650 C C . ALA A 1 88 ? -1.521 4.656 13.271 1.00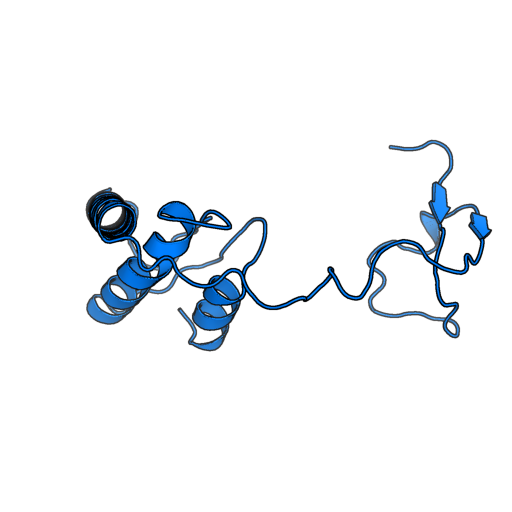 96.12 88 ALA A C 1
ATOM 652 O O . ALA A 1 88 ? -1.734 3.993 14.287 1.00 96.12 88 ALA A O 1
ATOM 653 N N . VAL A 1 89 ? -2.497 5.057 12.461 1.00 97.50 89 VAL A N 1
ATOM 654 C CA . VAL A 1 89 ? -3.890 4.645 12.637 1.00 97.50 89 VAL A CA 1
ATOM 655 C C . VAL A 1 89 ? -4.042 3.116 12.622 1.00 97.50 89 VAL A C 1
ATOM 657 O O . VAL A 1 89 ? -4.861 2.601 13.378 1.00 97.50 89 VAL A O 1
ATOM 660 N N . THR A 1 90 ? -3.217 2.382 11.855 1.00 96.50 90 THR A N 1
ATOM 661 C CA . THR A 1 90 ? -3.286 0.909 11.756 1.00 96.50 90 THR A CA 1
ATOM 662 C C . THR A 1 90 ? -3.110 0.234 13.110 1.00 96.50 90 THR A C 1
ATOM 664 O O . THR A 1 90 ? -3.861 -0.677 13.432 1.00 96.50 90 THR A O 1
ATOM 667 N N . ARG A 1 91 ? -2.202 0.745 13.954 1.00 95.25 91 ARG A N 1
ATOM 668 C CA . ARG A 1 91 ? -1.971 0.234 15.314 1.00 95.25 91 ARG A CA 1
ATOM 669 C C . ARG A 1 91 ? -3.233 0.292 16.172 1.00 95.25 91 ARG A C 1
ATOM 671 O O . ARG A 1 91 ? -3.535 -0.643 16.899 1.00 95.25 91 ARG A O 1
ATOM 678 N N . PHE A 1 92 ? -3.951 1.410 16.115 1.00 97.56 92 PHE A N 1
ATOM 679 C CA . PHE A 1 92 ? -5.163 1.585 16.914 1.00 97.56 92 PHE A CA 1
ATOM 680 C C . PHE A 1 92 ? -6.342 0.807 16.335 1.00 97.56 92 PHE A C 1
ATOM 682 O O . PHE A 1 92 ? -7.196 0.357 17.094 1.00 97.56 92 PHE A O 1
ATOM 689 N N . LEU A 1 93 ? -6.394 0.637 15.012 1.00 97.81 93 LEU A N 1
ATOM 690 C CA . LEU A 1 93 ? -7.389 -0.216 14.371 1.00 97.81 93 LEU A CA 1
ATOM 691 C C . LEU A 1 93 ? -7.164 -1.688 14.721 1.00 97.81 93 LEU A C 1
ATOM 693 O O . LEU A 1 93 ? -8.141 -2.343 15.058 1.00 97.81 93 LEU A O 1
ATOM 697 N N . GLU A 1 94 ? -5.918 -2.173 14.755 1.00 97.88 94 GLU A N 1
ATOM 698 C CA . GLU A 1 94 ? -5.588 -3.550 15.154 1.00 97.88 94 GLU A CA 1
ATOM 699 C C . GLU A 1 94 ? -6.216 -3.915 16.506 1.00 97.88 94 GLU A C 1
ATOM 701 O O . GLU A 1 94 ? -6.955 -4.894 16.619 1.00 97.88 94 GLU A O 1
ATOM 706 N N . ASP A 1 95 ? -5.976 -3.086 17.526 1.00 97.50 95 ASP A N 1
ATOM 707 C CA . ASP A 1 95 ? -6.514 -3.296 18.873 1.00 97.50 95 ASP A CA 1
ATOM 708 C C . ASP A 1 95 ? -8.052 -3.372 18.858 1.00 97.50 95 ASP A C 1
ATOM 710 O O . ASP A 1 95 ? -8.667 -4.181 19.559 1.00 97.50 95 ASP A O 1
ATOM 714 N N . LYS A 1 96 ? -8.695 -2.538 18.033 1.00 97.75 96 LYS A N 1
ATOM 715 C CA . LYS A 1 96 ? -10.157 -2.458 17.925 1.00 97.75 96 LYS A CA 1
ATOM 716 C C . LYS A 1 96 ? -10.736 -3.638 17.151 1.00 97.75 96 LYS A C 1
ATOM 718 O O . LYS A 1 96 ? -11.767 -4.157 17.576 1.00 97.75 96 LYS A O 1
ATOM 723 N N . MET A 1 97 ? -10.069 -4.076 16.084 1.00 98.38 97 MET A N 1
ATOM 724 C CA . MET A 1 97 ? -10.414 -5.266 15.301 1.00 98.38 97 MET A CA 1
ATOM 725 C C . MET A 1 97 ? -10.415 -6.491 16.212 1.00 98.38 97 MET A C 1
ATOM 727 O O . MET A 1 97 ? -11.438 -7.157 16.349 1.00 98.38 97 MET A O 1
ATOM 731 N N . ARG A 1 98 ? -9.328 -6.686 16.971 1.00 98.00 98 ARG A N 1
ATOM 732 C CA . ARG A 1 98 ? -9.213 -7.762 17.968 1.00 98.00 98 ARG A CA 1
ATOM 733 C C . ARG A 1 98 ? -10.294 -7.686 19.044 1.00 98.00 98 ARG A C 1
ATOM 735 O O . ARG A 1 98 ? -10.897 -8.700 19.368 1.00 98.00 98 ARG A O 1
ATOM 742 N N . SER A 1 99 ? -10.574 -6.496 19.582 1.00 97.25 99 SER A N 1
ATOM 743 C CA . SER A 1 99 ? -11.588 -6.335 20.636 1.00 97.25 99 SER A CA 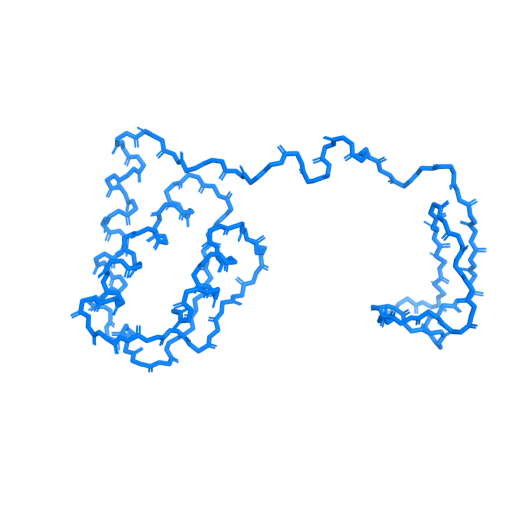1
ATOM 744 C C . SER A 1 99 ? -13.018 -6.658 20.191 1.00 97.25 99 SER A C 1
ATOM 746 O O . SER A 1 99 ? -13.859 -6.962 21.034 1.00 97.25 99 SER A O 1
ATOM 748 N N . ARG A 1 100 ? -13.305 -6.554 18.887 1.00 97.25 100 ARG A N 1
ATOM 749 C CA . ARG A 1 100 ? -14.625 -6.823 18.301 1.00 97.25 100 ARG A CA 1
ATOM 750 C C . ARG A 1 100 ? -14.683 -8.161 17.561 1.00 97.25 100 ARG A C 1
ATOM 752 O O . ARG A 1 100 ? -15.743 -8.473 17.035 1.00 97.25 100 ARG A O 1
ATOM 759 N N . ASP A 1 101 ? -13.573 -8.905 17.532 1.00 97.69 101 ASP A N 1
ATOM 760 C CA . ASP A 1 101 ? -13.362 -10.089 16.688 1.00 97.69 101 ASP A CA 1
ATOM 761 C C . ASP A 1 101 ? -13.830 -9.857 15.245 1.00 97.69 101 ASP A C 1
ATOM 763 O O . ASP A 1 101 ? -14.587 -10.648 14.687 1.00 97.69 101 ASP A O 1
ATOM 767 N N . ILE A 1 102 ? -13.402 -8.726 14.668 1.00 97.94 102 ILE A N 1
ATOM 768 C CA . ILE A 1 102 ? -13.660 -8.416 13.262 1.00 97.94 102 ILE A CA 1
ATOM 769 C C . ILE A 1 102 ? -12.382 -8.405 12.432 1.00 97.94 102 ILE A C 1
ATOM 771 O O . ILE A 1 102 ? -11.315 -8.039 12.932 1.00 97.94 102 ILE A O 1
ATOM 775 N N . ARG A 1 103 ? -12.518 -8.745 11.154 1.00 98.50 103 ARG A N 1
ATOM 776 C CA . ARG A 1 103 ? -11.449 -8.782 10.154 1.00 98.50 103 ARG A CA 1
ATOM 777 C C . ARG A 1 103 ? -11.794 -7.883 8.974 1.00 98.50 103 ARG A C 1
ATOM 779 O O . ARG A 1 103 ? -12.965 -7.720 8.615 1.00 98.50 103 ARG A O 1
ATOM 786 N N . ALA A 1 104 ? -10.774 -7.262 8.404 1.00 98.31 104 ALA A N 1
ATOM 787 C CA . ALA A 1 104 ? -10.877 -6.594 7.125 1.00 98.31 104 ALA A CA 1
ATOM 788 C C . ALA A 1 104 ? -10.938 -7.646 6.007 1.00 98.31 104 ALA A C 1
ATOM 790 O O . ALA A 1 104 ? -10.303 -8.692 6.087 1.00 98.31 104 ALA A O 1
ATOM 791 N N . ASP A 1 105 ? -11.695 -7.362 4.951 1.00 98.38 105 ASP A N 1
ATOM 792 C CA . ASP A 1 105 ? -11.734 -8.208 3.752 1.00 98.38 105 ASP A CA 1
ATOM 793 C C . ASP A 1 105 ? -10.463 -8.014 2.913 1.00 98.38 105 ASP A C 1
ATOM 795 O O . ASP A 1 105 ? -9.850 -8.966 2.436 1.00 98.38 105 ASP A O 1
ATOM 799 N N . PHE A 1 106 ? -10.022 -6.760 2.771 1.00 98.31 106 PHE A N 1
ATOM 800 C CA . PHE A 1 106 ? -8.759 -6.438 2.118 1.00 98.31 106 PHE A CA 1
ATOM 801 C C . PHE A 1 106 ? -8.210 -5.071 2.530 1.00 98.31 106 PHE A C 1
ATOM 803 O O . PHE A 1 106 ? -8.937 -4.151 2.931 1.00 98.31 106 PHE A O 1
ATOM 810 N N . ALA A 1 107 ? -6.902 -4.924 2.324 1.00 97.56 107 ALA A N 1
ATOM 811 C CA . ALA A 1 107 ? -6.214 -3.648 2.345 1.00 97.56 107 ALA A CA 1
ATOM 812 C C . ALA A 1 107 ? -5.673 -3.280 0.958 1.00 97.56 107 ALA A C 1
ATOM 814 O O . ALA A 1 107 ? -5.222 -4.145 0.209 1.00 97.56 107 ALA A O 1
ATOM 815 N N . LEU A 1 108 ? -5.703 -1.991 0.617 1.00 97.31 108 LEU A N 1
ATOM 816 C CA . LEU A 1 108 ? -5.314 -1.484 -0.702 1.00 97.31 108 LEU A CA 1
ATOM 817 C C . LEU A 1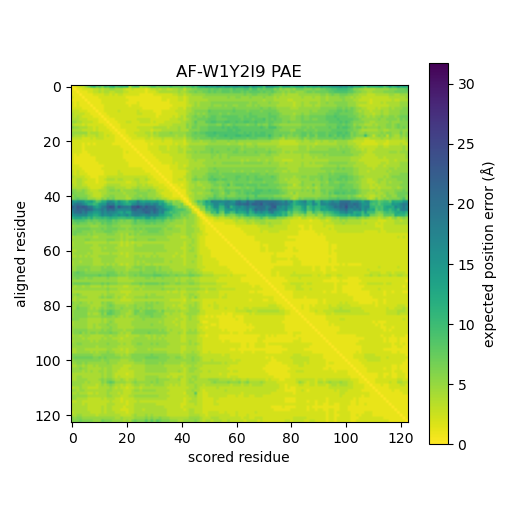 108 ? -4.245 -0.385 -0.606 1.00 97.31 108 LEU A C 1
ATOM 819 O O . LEU A 1 108 ? -4.122 0.303 0.408 1.00 97.31 108 LEU A O 1
ATOM 823 N N . GLY A 1 109 ? -3.503 -0.187 -1.699 1.00 95.31 109 GLY A N 1
ATOM 824 C CA . GLY A 1 109 ? -2.667 0.989 -1.938 1.00 95.31 109 GLY A CA 1
ATOM 825 C C . GLY A 1 109 ? -1.172 0.688 -1.895 1.00 95.31 109 GLY A C 1
ATOM 826 O O . GLY A 1 109 ? -0.726 -0.399 -2.256 1.00 95.31 109 GLY A O 1
ATOM 827 N N . GLY A 1 110 ? -0.382 1.673 -1.462 1.00 92.62 110 GLY A N 1
ATOM 828 C CA . GLY A 1 110 ? 1.042 1.484 -1.189 1.00 92.62 110 GLY A CA 1
ATOM 829 C C . GLY A 1 110 ? 1.232 0.664 0.084 1.00 92.62 110 GLY A C 1
ATOM 830 O O . GLY A 1 110 ? 1.252 1.227 1.179 1.00 92.62 110 GLY A O 1
ATOM 831 N N . ILE A 1 111 ? 1.337 -0.658 -0.063 1.00 93.88 111 ILE A N 1
ATOM 832 C CA . ILE A 1 111 ? 1.427 -1.594 1.061 1.00 93.88 111 ILE A CA 1
ATOM 833 C C . ILE A 1 111 ? 2.704 -1.340 1.869 1.00 93.88 111 ILE A C 1
ATOM 835 O O . ILE A 1 111 ? 3.813 -1.307 1.339 1.00 93.88 111 ILE A O 1
ATOM 839 N N . THR A 1 112 ? 2.534 -1.161 3.178 1.00 92.38 112 THR A N 1
ATOM 840 C CA . THR A 1 112 ? 3.633 -1.011 4.140 1.00 92.38 112 THR A CA 1
ATOM 841 C C . THR A 1 112 ? 3.799 -2.286 4.957 1.00 92.38 112 THR A C 1
ATOM 843 O O . THR A 1 112 ? 2.865 -3.080 5.058 1.00 92.38 112 THR A O 1
ATOM 846 N N . ALA A 1 113 ? 4.941 -2.456 5.627 1.00 91.75 113 ALA A N 1
ATOM 847 C CA . ALA A 1 113 ? 5.149 -3.613 6.502 1.00 91.75 113 ALA A CA 1
ATOM 848 C C . ALA A 1 113 ? 4.109 -3.716 7.630 1.00 91.75 113 ALA A C 1
ATOM 850 O O . ALA A 1 113 ? 3.788 -4.817 8.048 1.00 91.75 113 ALA A O 1
ATOM 851 N N . THR A 1 114 ? 3.540 -2.593 8.089 1.00 92.44 114 THR A N 1
ATOM 852 C CA . THR A 1 114 ? 2.451 -2.636 9.083 1.00 92.44 114 THR A CA 1
ATOM 853 C C . THR A 1 114 ? 1.179 -3.267 8.523 1.00 92.44 114 THR A C 1
ATOM 855 O O . THR A 1 114 ? 0.463 -3.933 9.254 1.00 92.44 114 THR A O 1
ATOM 858 N N . MET A 1 115 ? 0.911 -3.095 7.225 1.00 95.62 115 MET A N 1
ATOM 859 C CA . MET A 1 115 ? -0.230 -3.732 6.573 1.00 95.62 115 MET A CA 1
ATOM 860 C C . MET A 1 115 ? 0.034 -5.216 6.306 1.00 95.62 115 MET A C 1
ATOM 862 O O . MET A 1 115 ? -0.862 -6.034 6.478 1.00 95.62 115 MET A O 1
ATOM 866 N N . VAL A 1 116 ? 1.272 -5.566 5.933 1.00 95.06 116 VAL A N 1
ATOM 867 C CA . VAL A 1 116 ? 1.704 -6.969 5.809 1.00 95.06 116 VAL A CA 1
ATOM 868 C C . VAL A 1 116 ? 1.557 -7.696 7.148 1.00 95.06 116 VAL A C 1
ATOM 870 O O . VAL A 1 116 ? 1.004 -8.787 7.179 1.00 95.06 116 VAL A O 1
ATOM 873 N N . ASP A 1 117 ? 1.966 -7.066 8.251 1.00 95.12 117 ASP A N 1
ATOM 874 C CA . ASP A 1 117 ? 1.831 -7.616 9.605 1.00 95.12 117 ASP A CA 1
ATOM 875 C C . ASP A 1 117 ? 0.361 -7.892 9.977 1.00 95.12 117 ASP A C 1
ATOM 877 O O . ASP A 1 117 ? 0.054 -8.972 10.477 1.00 95.12 117 ASP A O 1
ATOM 881 N N . LEU A 1 118 ? -0.575 -6.980 9.672 1.00 96.88 118 LEU A N 1
ATOM 882 C CA . LEU A 1 118 ? -2.014 -7.231 9.866 1.00 96.88 118 LEU A CA 1
ATOM 883 C C . LEU A 1 118 ? -2.510 -8.433 9.053 1.00 96.88 118 LEU A C 1
ATOM 885 O O . LEU A 1 118 ? -3.165 -9.316 9.604 1.00 96.88 118 LEU A O 1
ATOM 889 N N . HIS A 1 119 ? -2.127 -8.502 7.778 1.00 97.88 119 HIS A N 1
ATOM 890 C CA . HIS A 1 119 ? -2.487 -9.612 6.902 1.00 97.88 119 HIS A CA 1
ATOM 891 C C . HIS A 1 119 ? -1.956 -10.960 7.427 1.00 97.88 119 HIS A C 1
ATOM 893 O O . HIS A 1 119 ? -2.706 -11.930 7.506 1.00 97.88 119 HIS A O 1
ATOM 899 N N . GLU A 1 120 ? -0.692 -11.030 7.857 1.00 97.94 120 GLU A N 1
ATOM 900 C CA . GLU A 1 120 ? -0.099 -12.244 8.445 1.00 97.94 120 GLU A CA 1
ATOM 901 C C . GLU A 1 120 ? -0.758 -12.648 9.774 1.00 97.94 120 GLU A C 1
ATOM 903 O O . GLU A 1 120 ? -0.837 -13.834 10.100 1.00 97.94 120 GLU A O 1
ATOM 908 N N . LYS A 1 121 ? -1.282 -11.675 10.529 1.00 97.88 121 LYS A N 1
ATOM 909 C CA . LYS A 1 121 ? -2.085 -11.898 11.742 1.00 97.88 121 LYS A CA 1
ATOM 910 C C . LYS A 1 121 ? -3.520 -12.359 11.449 1.00 97.88 121 LYS A C 1
ATOM 912 O O . LYS A 1 121 ? -4.242 -12.656 12.405 1.00 97.88 121 LYS A O 1
ATOM 917 N N . GLY A 1 122 ? -3.931 -12.422 10.181 1.00 97.56 122 GLY A N 1
ATOM 918 C CA . GLY A 1 122 ? -5.289 -12.780 9.766 1.00 97.56 122 GLY A CA 1
ATOM 919 C C . GLY A 1 122 ? -6.335 -11.740 10.170 1.00 97.56 122 GLY A C 1
ATOM 920 O O . GLY A 1 122 ? -7.451 -12.118 10.537 1.00 97.56 122 GLY A O 1
ATOM 921 N N . LEU A 1 123 ? -5.936 -10.463 10.185 1.00 96.25 123 LEU A N 1
ATOM 922 C CA . LEU A 1 123 ? -6.770 -9.314 10.530 1.00 96.25 123 LEU A CA 1
ATOM 923 C C . LEU A 1 123 ? -7.167 -8.511 9.299 1.00 96.25 123 LEU A C 1
ATOM 925 O O . LEU A 1 123 ? -6.295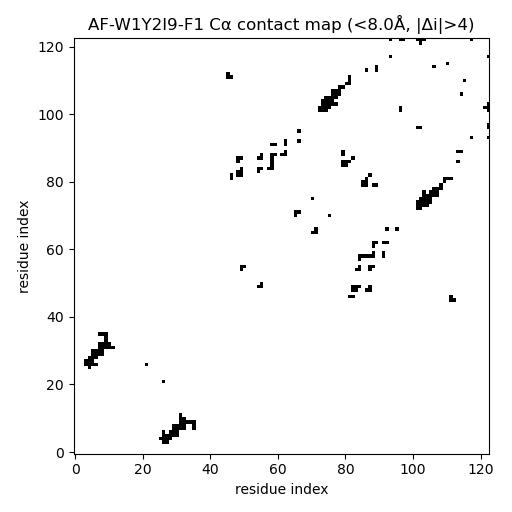 -8.229 8.451 1.00 96.25 123 LEU A O 1
#

Secondary structure (DSSP, 8-state):
--SS-EE--S--PPSSPSS-SS-GGG-SEE---S-SS-TTTTTS---PPP--HHHHHHHHHHHHHHHTSS--STTEEE---SSHHHHHHHHHHHHHHHHHT--EEEE-SS--HHHHHHHHTT-

Organism: NCBI:txid408170

InterPro domains:
  IPR006472 Citrate lyase, alpha subunit [PF04223] (1-123)
  IPR006472 Citrate lyase, alpha subunit [PTHR40596] (1-123)
  IPR037171 NagB/RpiA transferase-like [SSF100950] (2-42)
  IPR037171 NagB/RpiA transferase-like [SSF100950] (46-122)

Mean predicted aligned error: 4.1 Å

Radius of gyration: 19.86 Å; Cα contacts (8 Å, |Δi|>4): 132; chains: 1; bounding box: 45×34×50 Å

pLDDT: mean 94.73, std 7.04, range [62.06, 98.62]

Solvent-accessible surface area (backbone atoms only — not comparable to full-atom values): 7602 Å² total; per-residue (Å²): 133,80,96,72,36,76,44,66,37,64,72,88,77,69,86,84,69,79,88,60,93,72,51,80,92,67,52,78,44,79,46,81,41,95,67,83,69,63,65,80,67,58,83,67,62,66,75,71,76,64,81,51,68,68,36,54,51,50,9,46,53,52,29,54,49,47,61,68,63,83,61,66,48,71,58,26,73,49,70,62,47,79,51,54,30,48,33,43,21,55,64,50,40,50,59,50,27,64,74,66,75,38,34,51,67,48,78,54,76,75,83,44,61,71,55,50,49,36,52,77,70,72,59

Foldseek 3Di:
DDPAAEAEAQDDDDPPDPPDPPDPVRHDYYDYDNDPDDVCPVCVDQADADPPVVLLVLLLVVLVCVLPVVQPAAAHEDEFDRDTSSLNVLVNNLVVCVVVVHAHNYYDDDDTVSRVVSVVVRD